Protein AF-A0A2X2WI17-F1 (afdb_monomer)

Solvent-accessible surface area (backbone atoms only — not comparable to full-atom values): 4990 Å² total; per-r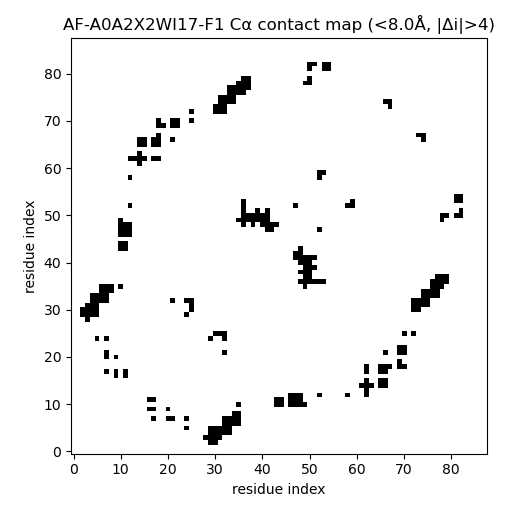esidue (Å²): 133,82,82,38,72,36,68,54,76,70,38,57,77,47,32,65,66,47,17,52,51,49,38,57,38,41,78,72,58,29,61,33,44,39,41,62,34,45,44,83,54,58,54,37,95,88,31,53,9,18,20,57,42,65,77,38,61,69,59,49,49,48,31,51,51,40,34,56,74,52,44,95,51,59,74,46,78,45,67,55,101,53,67,64,83,79,76,130

Nearest PDB structures (foldseek):
  6ei9-assembly2_B  TM=9.517E-01  e=2.505E-11  Escherichia coli
  3b0u-assembly2_Y  TM=9.430E-01  e=6.369E-06  Thermus thermophilus HB8
  3b0p-assembly1_A  TM=8.717E-01  e=1.235E-05  Thermus thermophilus HB8
  4bfa-assembly1_A  TM=9.202E-01  e=9.898E-03  Escherichia coli K-12
  7vkz-assembly1_A  TM=4.617E-01  e=1.976E+00  Ignavibacterium album JCM 16511

Foldseek 3Di:
DDQAEDELPCQALDLQVLLVSLLVSVVVPHQEYEYAQADLPCDDPNHGGHLSCQVPVVSVVSNVVSNPVNDPHHYHYDHDPHSDPDDD

Structure (mmCIF, N/CA/C/O backbone):
data_AF-A0A2X2WI17-F1
#
_entry.id   AF-A0A2X2WI17-F1
#
loop_
_atom_site.group_PDB
_atom_site.id
_atom_site.type_symbol
_atom_site.label_atom_id
_atom_site.label_alt_id
_atom_site.label_comp_id
_atom_site.label_asym_id
_atom_site.label_entity_id
_atom_site.label_seq_id
_atom_site.pdbx_PDB_ins_code
_atom_site.Cartn_x
_atom_site.Cartn_y
_atom_site.Cartn_z
_atom_site.occupancy
_atom_site.B_iso_or_equiv
_atom_site.auth_seq_id
_atom_site.auth_comp_id
_atom_site.auth_asym_id
_atom_site.auth_atom_id
_atom_site.pdbx_PDB_model_num
ATOM 1 N N . MET A 1 1 ? -24.363 12.535 2.582 1.00 37.38 1 MET A N 1
ATOM 2 C CA . MET A 1 1 ? -23.416 11.748 3.395 1.00 37.38 1 MET A CA 1
ATOM 3 C C . MET A 1 1 ? -22.213 11.482 2.500 1.00 37.38 1 MET A C 1
ATOM 5 O O . MET A 1 1 ? -22.307 10.627 1.630 1.00 37.38 1 MET A O 1
ATOM 9 N N . SER A 1 2 ? -21.188 12.342 2.528 1.00 39.91 2 SER A N 1
ATOM 10 C CA . SER A 1 2 ? -20.061 12.204 1.595 1.00 39.91 2 SER A CA 1
ATOM 11 C C . SER A 1 2 ? -19.274 10.954 1.964 1.00 39.91 2 SER A C 1
ATOM 13 O O . SER A 1 2 ? -18.794 10.863 3.091 1.00 39.91 2 SER A O 1
ATOM 15 N N . GLN A 1 3 ? -19.139 10.012 1.035 1.00 43.81 3 GLN A N 1
ATOM 16 C CA . GLN A 1 3 ? -18.194 8.918 1.205 1.00 43.81 3 GLN A CA 1
ATOM 17 C C . GLN A 1 3 ? -16.792 9.522 1.292 1.00 43.81 3 GLN A C 1
ATOM 19 O O . GLN A 1 3 ? -16.313 10.130 0.333 1.00 43.81 3 GLN A O 1
ATOM 24 N N . ALA A 1 4 ? -16.165 9.441 2.462 1.00 48.69 4 ALA A N 1
ATOM 25 C CA . ALA A 1 4 ? -14.799 9.901 2.642 1.00 48.69 4 ALA A CA 1
ATOM 26 C C . ALA A 1 4 ? -13.866 8.879 1.979 1.00 48.69 4 ALA A C 1
ATOM 28 O O . ALA A 1 4 ? -13.565 7.824 2.535 1.00 48.69 4 ALA A O 1
ATOM 29 N N . PHE A 1 5 ? -13.454 9.181 0.749 1.00 53.88 5 PHE A N 1
ATOM 30 C CA . PHE A 1 5 ? -12.399 8.458 0.047 1.00 53.88 5 PHE A CA 1
ATOM 31 C C . PHE A 1 5 ? -11.055 9.049 0.452 1.00 53.88 5 PHE A C 1
ATOM 33 O O . PHE A 1 5 ? -10.694 10.144 0.011 1.00 53.88 5 PHE A O 1
ATOM 40 N N . ALA A 1 6 ? -10.294 8.320 1.262 1.00 55.44 6 ALA A N 1
ATOM 41 C CA . ALA A 1 6 ? -8.920 8.697 1.534 1.00 55.44 6 ALA A CA 1
ATOM 42 C C . ALA A 1 6 ? -7.994 8.043 0.512 1.00 55.44 6 ALA A C 1
ATOM 44 O O . ALA A 1 6 ? -7.880 6.821 0.405 1.00 55.44 6 ALA A O 1
ATOM 45 N N . ARG A 1 7 ? -7.297 8.886 -0.252 1.00 54.53 7 ARG A N 1
ATOM 46 C CA . ARG A 1 7 ? -6.160 8.446 -1.057 1.00 54.53 7 ARG A CA 1
ATOM 47 C C . ARG A 1 7 ? -4.945 8.408 -0.159 1.00 54.53 7 ARG A C 1
ATOM 49 O O . ARG A 1 7 ? -4.432 9.463 0.219 1.00 54.53 7 ARG A O 1
ATOM 56 N N . CYS A 1 8 ? -4.454 7.208 0.107 1.00 48.34 8 CYS A N 1
ATOM 57 C CA . CYS A 1 8 ? -3.187 7.025 0.785 1.00 48.34 8 CYS A CA 1
ATOM 58 C C . CYS A 1 8 ? -2.068 7.501 -0.158 1.00 48.34 8 CYS A C 1
ATOM 60 O O . CYS A 1 8 ? -1.584 6.768 -1.018 1.00 48.34 8 CYS A O 1
ATOM 62 N N . LYS A 1 9 ? -1.712 8.790 -0.068 1.00 49.44 9 LYS A N 1
ATOM 63 C CA . LYS A 1 9 ? -0.612 9.412 -0.826 1.00 49.44 9 LYS A CA 1
ATOM 64 C C . LYS A 1 9 ? 0.761 9.117 -0.210 1.00 49.44 9 LYS A C 1
ATOM 66 O O . LYS A 1 9 ? 1.738 9.763 -0.591 1.00 49.44 9 LYS A O 1
ATOM 71 N N . SER A 1 10 ? 0.874 8.150 0.701 1.00 50.28 10 SER A N 1
ATOM 72 C CA . SER A 1 10 ? 2.160 7.522 0.988 1.00 50.28 10 SER A CA 1
ATOM 73 C C . SER A 1 10 ? 2.550 6.743 -0.264 1.00 50.28 10 SER A C 1
ATOM 75 O O . SER A 1 10 ? 2.214 5.591 -0.485 1.00 50.28 10 SER A O 1
ATOM 77 N N . ALA A 1 11 ? 3.211 7.424 -1.179 1.00 53.94 11 ALA A N 1
ATOM 78 C CA . ALA A 1 11 ? 3.854 6.809 -2.319 1.00 53.94 11 ALA A CA 1
ATOM 79 C C . ALA A 1 11 ? 5.152 6.155 -1.809 1.00 53.94 11 ALA A C 1
ATOM 81 O O . ALA A 1 11 ? 6.256 6.615 -2.089 1.00 53.94 11 ALA A O 1
ATOM 82 N N . GLY A 1 12 ? 4.980 5.158 -0.940 1.00 56.62 12 GLY A N 1
ATOM 83 C CA . GLY A 1 12 ? 6.028 4.448 -0.228 1.00 56.62 12 GLY A CA 1
ATOM 84 C C . GLY A 1 12 ? 6.121 3.005 -0.706 1.00 56.62 12 GLY A C 1
ATOM 85 O O . GLY A 1 12 ? 5.136 2.398 -1.116 1.00 56.62 12 GLY A O 1
ATOM 86 N N . SER A 1 13 ? 7.334 2.470 -0.663 1.00 65.44 13 SER A N 1
ATOM 87 C CA . SER A 1 13 ? 7.652 1.073 -0.956 1.00 65.44 13 SER A CA 1
ATOM 88 C C . SER A 1 13 ? 7.693 0.205 0.306 1.00 65.44 13 SER A C 1
ATOM 90 O O . SER A 1 13 ? 8.177 -0.915 0.237 1.00 65.44 13 SER A O 1
ATOM 92 N N . ASP A 1 14 ? 7.284 0.732 1.461 1.00 84.81 14 ASP A N 1
ATOM 93 C CA . ASP A 1 14 ? 7.352 0.034 2.745 1.00 84.81 14 ASP A CA 1
ATOM 94 C C . ASP A 1 14 ? 5.950 -0.459 3.151 1.00 84.81 14 ASP A C 1
ATOM 96 O O . ASP A 1 14 ? 5.048 0.369 3.310 1.00 84.81 14 ASP A O 1
ATOM 100 N N . PRO A 1 15 ? 5.736 -1.781 3.288 1.00 90.31 15 PRO A N 1
ATOM 101 C CA . PRO A 1 15 ? 4.443 -2.338 3.679 1.00 90.31 15 PRO A CA 1
ATOM 102 C C . PRO A 1 15 ? 3.902 -1.819 5.020 1.00 90.31 15 PRO A C 1
ATOM 104 O O . PRO A 1 15 ? 2.703 -1.565 5.126 1.00 90.31 15 PRO A O 1
ATOM 107 N N . VAL A 1 16 ? 4.769 -1.610 6.016 1.00 91.31 16 VAL A N 1
ATOM 108 C CA . VAL A 1 16 ? 4.367 -1.190 7.366 1.00 91.31 16 VAL A CA 1
ATOM 109 C C . VAL A 1 16 ? 3.951 0.278 7.356 1.00 91.31 16 VAL A C 1
ATOM 111 O O . VAL A 1 16 ? 2.872 0.612 7.839 1.00 91.31 16 VAL A O 1
ATOM 114 N N . GLU A 1 17 ? 4.737 1.149 6.710 1.00 88.44 17 GLU A N 1
ATOM 115 C CA . GLU A 1 17 ? 4.375 2.572 6.570 1.00 88.44 17 GLU A CA 1
ATOM 116 C C . GLU A 1 17 ? 3.028 2.745 5.841 1.00 88.44 17 GLU A C 1
ATOM 118 O O . GLU A 1 17 ? 2.241 3.636 6.166 1.00 88.44 17 GLU A O 1
ATOM 123 N N . MET A 1 18 ? 2.751 1.894 4.847 1.00 88.62 18 MET A N 1
ATOM 124 C CA . MET A 1 18 ? 1.487 1.900 4.105 1.00 88.62 18 MET A CA 1
ATOM 125 C C . MET A 1 18 ? 0.304 1.456 4.972 1.00 88.62 18 MET A C 1
ATOM 127 O O . MET A 1 18 ? -0.768 2.058 4.888 1.00 88.62 18 MET A O 1
ATOM 131 N N . ALA A 1 19 ? 0.491 0.425 5.799 1.00 92.94 19 ALA A N 1
ATOM 132 C CA . ALA A 1 19 ? -0.521 -0.058 6.732 1.00 92.94 19 ALA A CA 1
ATOM 133 C C . ALA A 1 19 ? -0.866 0.998 7.794 1.00 92.94 19 ALA A C 1
ATOM 135 O O . ALA A 1 19 ? -2.043 1.267 8.036 1.00 92.94 19 ALA A O 1
ATOM 136 N N . ASP A 1 20 ? 0.139 1.659 8.369 1.00 92.06 20 ASP A N 1
ATOM 137 C CA . ASP A 1 20 ? -0.075 2.724 9.355 1.00 92.06 20 ASP A CA 1
ATOM 138 C C . ASP A 1 20 ? -0.792 3.926 8.744 1.00 92.06 20 ASP A C 1
ATOM 140 O O . ASP A 1 20 ? -1.744 4.456 9.319 1.00 92.06 20 ASP A O 1
ATOM 144 N N . ALA A 1 21 ? -0.406 4.318 7.528 1.00 89.06 21 ALA A N 1
ATOM 145 C CA . ALA A 1 21 ? -1.104 5.370 6.808 1.00 89.06 21 ALA A CA 1
ATOM 146 C C . ALA A 1 21 ? -2.570 4.990 6.523 1.00 89.06 21 ALA A C 1
ATOM 148 O O . ALA A 1 21 ? -3.448 5.849 6.630 1.00 89.06 21 ALA A O 1
ATOM 149 N N . ALA A 1 22 ? -2.865 3.726 6.207 1.00 91.94 22 ALA A N 1
ATOM 150 C CA . ALA A 1 22 ? -4.239 3.258 6.040 1.00 91.94 22 ALA A CA 1
ATOM 151 C C . ALA A 1 22 ? -5.042 3.370 7.347 1.00 91.94 22 ALA A C 1
ATOM 153 O O . ALA A 1 22 ? -6.124 3.959 7.326 1.00 91.94 22 ALA A O 1
ATOM 154 N N . ARG A 1 23 ? -4.494 2.906 8.480 1.00 94.00 23 ARG A N 1
ATOM 155 C CA . ARG A 1 23 ? -5.134 3.011 9.807 1.00 94.00 23 ARG A CA 1
ATOM 156 C C . ARG A 1 23 ? -5.479 4.453 10.164 1.00 94.00 23 ARG A C 1
ATOM 158 O O . ARG A 1 23 ? -6.638 4.745 10.437 1.00 94.00 23 ARG A O 1
ATOM 165 N N . ILE A 1 24 ? -4.512 5.366 10.043 1.00 92.88 24 ILE A N 1
ATOM 166 C CA . ILE A 1 24 ? -4.702 6.796 10.340 1.00 92.88 24 ILE A CA 1
ATOM 167 C C . ILE A 1 24 ? -5.835 7.392 9.494 1.00 92.88 24 ILE A C 1
ATOM 169 O O . ILE A 1 24 ? -6.639 8.189 9.980 1.00 92.88 24 ILE A O 1
ATOM 173 N N . ASN A 1 25 ? -5.923 7.016 8.214 1.00 89.88 25 ASN A N 1
ATOM 174 C CA . ASN A 1 25 ? -6.989 7.503 7.342 1.00 89.88 25 ASN A CA 1
ATOM 175 C C . ASN A 1 25 ? -8.363 6.945 7.742 1.00 89.88 25 ASN A C 1
ATOM 177 O O . ASN A 1 25 ? -9.336 7.698 7.728 1.00 89.88 25 ASN A O 1
ATOM 181 N N . VAL A 1 26 ? -8.453 5.667 8.122 1.00 93.50 26 VAL A N 1
ATOM 182 C CA . VAL A 1 26 ? -9.702 5.062 8.622 1.00 93.50 26 VAL A CA 1
ATOM 183 C C . VAL A 1 26 ? -10.145 5.707 9.933 1.00 93.50 26 VAL A C 1
ATOM 185 O O . VAL A 1 26 ? -11.304 6.096 10.049 1.00 93.50 26 VAL A O 1
ATOM 188 N N 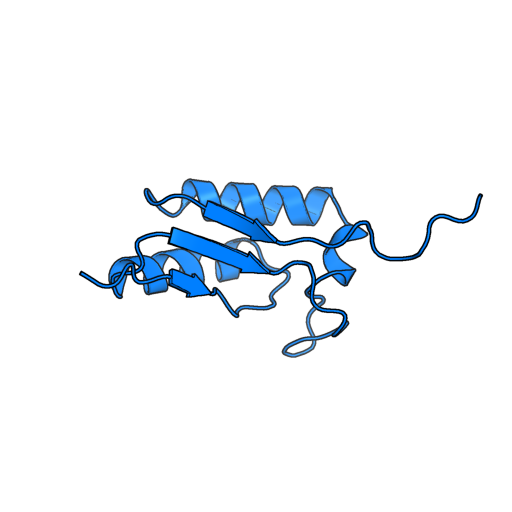. GLU A 1 27 ? -9.226 5.913 10.878 1.00 92.56 27 GLU A N 1
ATOM 189 C CA . GLU A 1 27 ? -9.484 6.646 12.127 1.00 92.56 27 GLU A CA 1
ATOM 190 C C . GLU A 1 27 ? -9.954 8.085 11.863 1.00 92.56 27 GLU A C 1
ATOM 192 O O . GLU A 1 27 ? -10.798 8.616 12.581 1.00 92.56 27 GLU A O 1
ATOM 197 N N . SER A 1 28 ? -9.472 8.695 10.775 1.00 91.19 28 SER A N 1
ATOM 198 C CA . SER A 1 28 ? -9.906 10.017 10.300 1.00 91.19 28 SER A CA 1
ATOM 199 C C . SER A 1 28 ? -11.239 9.994 9.530 1.00 91.19 28 SER A C 1
ATOM 201 O O . SER A 1 28 ? -11.661 11.021 8.995 1.00 91.19 28 SER A O 1
ATOM 203 N N . GLY A 1 29 ? -11.913 8.842 9.456 1.00 90.62 29 GLY A N 1
ATOM 204 C CA . GLY A 1 29 ? -13.242 8.676 8.867 1.00 90.62 29 GLY A CA 1
ATOM 205 C C . GLY A 1 29 ? -13.270 8.141 7.435 1.00 90.62 29 GLY A C 1
ATOM 206 O O . GLY A 1 29 ? -14.338 8.146 6.821 1.00 90.62 29 GLY A O 1
ATOM 207 N N . ALA A 1 30 ? -12.143 7.686 6.877 1.00 89.88 30 ALA A N 1
ATOM 208 C CA . ALA A 1 30 ? -12.131 7.070 5.553 1.00 89.88 30 ALA A CA 1
ATOM 209 C C . ALA A 1 30 ? -12.958 5.779 5.528 1.00 89.88 30 ALA A C 1
ATOM 211 O O . ALA A 1 30 ? -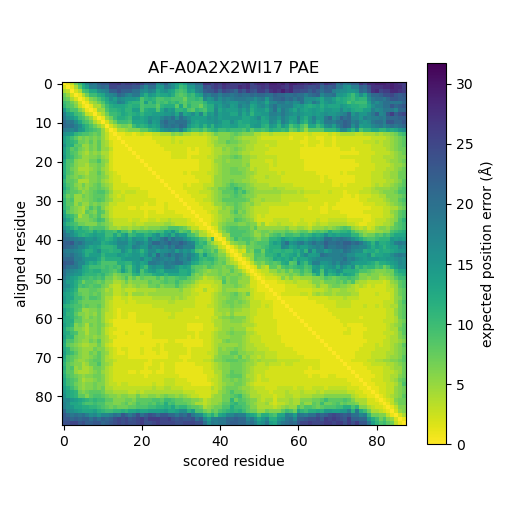12.749 4.877 6.335 1.00 89.88 30 ALA A O 1
ATOM 212 N N . GLN A 1 31 ? -13.864 5.668 4.557 1.00 93.12 31 GLN A N 1
ATOM 213 C CA . GLN A 1 31 ? -14.714 4.482 4.386 1.00 93.12 31 GLN A CA 1
ATOM 214 C C . GLN A 1 31 ? -14.156 3.496 3.358 1.00 93.12 31 GLN A C 1
ATOM 216 O O . GLN A 1 31 ? -14.649 2.378 3.255 1.00 93.12 31 GLN A O 1
ATOM 221 N N . ILE A 1 32 ? -13.174 3.933 2.563 1.00 92.00 32 ILE A N 1
ATOM 222 C CA . ILE A 1 32 ? -12.471 3.156 1.540 1.00 92.00 32 ILE A CA 1
ATOM 223 C C . ILE A 1 32 ? -11.021 3.651 1.502 1.00 92.00 32 ILE A C 1
ATOM 225 O O . ILE A 1 32 ? -10.780 4.864 1.537 1.00 92.00 32 ILE A O 1
ATOM 229 N N . ILE A 1 33 ? -10.074 2.720 1.378 1.00 91.88 33 ILE A N 1
ATOM 230 C CA . ILE A 1 33 ? -8.653 3.009 1.157 1.00 91.88 33 ILE A CA 1
ATOM 231 C C . ILE A 1 33 ? -8.297 2.727 -0.303 1.00 91.88 33 ILE A C 1
ATOM 233 O O . ILE A 1 33 ? -8.408 1.596 -0.761 1.00 91.88 33 ILE A O 1
ATOM 237 N N . ASP A 1 34 ? -7.831 3.743 -1.034 1.00 89.50 34 ASP A N 1
ATOM 238 C CA . ASP A 1 34 ? -7.353 3.592 -2.418 1.00 89.50 34 ASP A CA 1
ATOM 239 C C . ASP A 1 34 ? -5.824 3.716 -2.493 1.00 89.50 34 ASP A C 1
ATOM 241 O O . ASP A 1 34 ? -5.254 4.767 -2.169 1.00 89.50 34 ASP A O 1
ATOM 245 N N . ILE A 1 35 ? -5.158 2.651 -2.949 1.00 86.81 35 ILE A N 1
ATOM 246 C CA . ILE A 1 35 ? -3.708 2.597 -3.155 1.00 86.81 35 ILE A CA 1
ATOM 247 C C . ILE A 1 35 ? -3.389 2.949 -4.612 1.00 86.81 35 ILE A C 1
ATOM 249 O O . ILE A 1 35 ? -3.854 2.305 -5.555 1.00 86.81 35 ILE A O 1
ATOM 253 N N . ASN A 1 36 ? -2.534 3.953 -4.822 1.00 83.88 36 ASN A N 1
ATOM 254 C CA . ASN A 1 36 ? -2.122 4.369 -6.162 1.00 83.88 36 ASN A CA 1
ATOM 255 C C . ASN A 1 36 ? -0.753 3.788 -6.547 1.00 83.88 36 ASN A C 1
ATOM 257 O O . ASN A 1 36 ? 0.289 4.311 -6.156 1.00 83.88 36 ASN A O 1
ATOM 261 N N . MET A 1 37 ? -0.764 2.780 -7.420 1.00 84.56 37 MET A N 1
ATOM 262 C CA .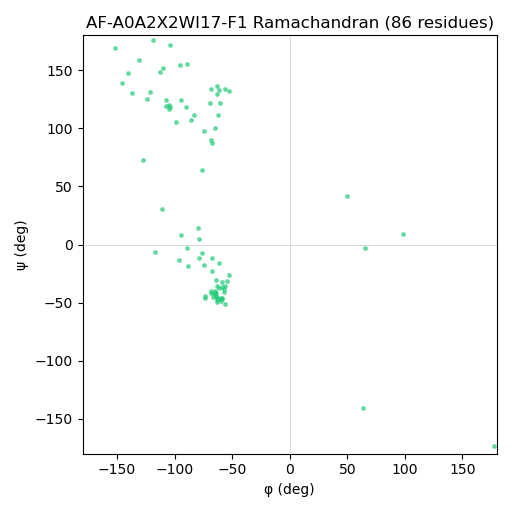 MET A 1 37 ? 0.428 2.235 -8.083 1.00 84.56 37 MET A CA 1
ATOM 263 C C . MET A 1 37 ? 0.437 2.549 -9.590 1.00 84.56 37 MET A C 1
ATOM 265 O O . MET A 1 37 ? 0.955 1.795 -10.406 1.00 84.56 37 MET A O 1
ATOM 269 N N . GLY A 1 38 ? -0.157 3.678 -9.992 1.00 75.56 38 GLY A N 1
ATOM 270 C CA . GLY A 1 38 ? -0.286 4.081 -11.399 1.00 75.56 38 GLY A CA 1
ATOM 271 C C . GLY A 1 38 ? 0.431 5.381 -11.777 1.00 75.56 38 GLY A C 1
ATOM 272 O O . GLY A 1 38 ? 0.446 5.747 -12.956 1.00 75.56 38 GLY A O 1
ATOM 273 N N . CYS A 1 39 ? 0.994 6.106 -10.806 1.00 73.56 39 CYS A N 1
ATOM 274 C CA . CYS A 1 39 ? 1.710 7.356 -11.062 1.00 73.56 39 CYS A CA 1
ATOM 275 C C . CYS A 1 39 ? 3.029 7.089 -11.825 1.00 73.56 39 CYS A C 1
ATOM 277 O O . CYS A 1 39 ? 3.771 6.185 -11.434 1.00 73.56 39 CYS A O 1
ATOM 279 N N . PRO A 1 40 ? 3.353 7.842 -12.894 1.00 60.06 40 PRO A N 1
ATOM 280 C CA . PRO A 1 40 ? 4.626 7.707 -13.611 1.00 60.06 40 PRO A CA 1
ATOM 281 C C . PRO A 1 40 ? 5.808 8.344 -12.861 1.00 60.06 40 PRO A C 1
ATOM 283 O O . PRO A 1 40 ? 6.957 8.193 -13.274 1.00 60.06 40 PRO A O 1
ATOM 286 N N . ALA A 1 41 ? 5.553 9.062 -11.760 1.00 58.22 41 ALA A N 1
ATOM 287 C CA . ALA A 1 41 ? 6.604 9.612 -10.918 1.00 58.22 41 ALA A CA 1
ATOM 288 C C . ALA A 1 41 ? 7.397 8.467 -10.266 1.00 58.22 41 ALA A C 1
ATOM 290 O O . ALA A 1 41 ? 6.970 7.894 -9.268 1.00 58.22 41 ALA A O 1
ATOM 291 N N . LYS A 1 42 ? 8.568 8.153 -10.841 1.00 51.84 42 LYS A N 1
ATOM 292 C CA . LYS A 1 42 ? 9.482 7.087 -10.387 1.00 51.84 42 LYS A CA 1
ATOM 293 C C . LYS A 1 42 ? 9.858 7.180 -8.907 1.00 51.84 42 LYS A C 1
ATOM 295 O O . LYS A 1 42 ? 10.239 6.169 -8.323 1.00 51.84 42 LYS A O 1
ATOM 300 N N . LYS A 1 43 ? 9.810 8.384 -8.326 1.00 50.81 43 LYS A N 1
ATOM 301 C CA . LYS A 1 43 ?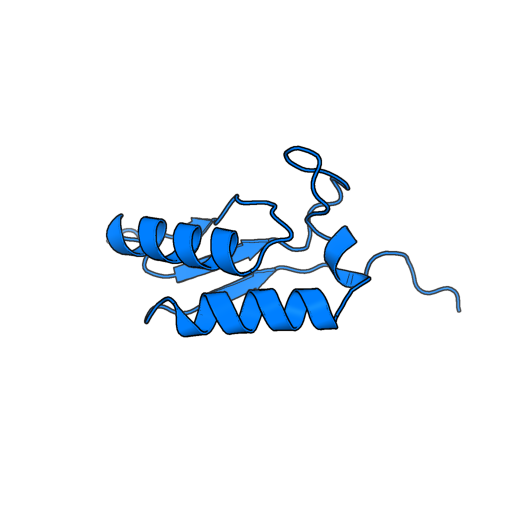 10.148 8.641 -6.929 1.00 50.81 43 LYS A CA 1
ATOM 302 C C . LYS A 1 43 ? 9.144 9.589 -6.296 1.00 50.81 43 LYS A C 1
ATOM 304 O O . LYS A 1 43 ? 8.913 10.678 -6.816 1.00 50.81 43 LYS A O 1
ATOM 309 N N . VAL A 1 44 ? 8.642 9.211 -5.130 1.00 56.47 44 VAL A N 1
ATOM 310 C CA . VAL A 1 44 ? 8.058 10.149 -4.172 1.00 56.47 44 VAL A CA 1
ATOM 311 C C . VAL A 1 44 ? 8.854 9.993 -2.888 1.00 56.47 44 VAL A C 1
ATOM 313 O O . VAL A 1 44 ? 9.171 8.882 -2.478 1.00 56.47 44 VAL A O 1
ATOM 316 N N . ASN A 1 45 ? 9.288 11.112 -2.313 1.00 51.84 45 ASN A N 1
ATOM 317 C CA . ASN A 1 45 ? 10.138 11.115 -1.121 1.00 51.84 45 ASN A CA 1
ATOM 318 C C . ASN A 1 45 ? 11.380 10.190 -1.223 1.00 51.84 45 ASN A C 1
ATOM 320 O O . ASN A 1 45 ? 11.718 9.469 -0.292 1.00 51.84 45 ASN A O 1
ATOM 324 N N . ARG A 1 46 ? 12.046 10.177 -2.390 1.00 54.06 46 ARG A N 1
ATOM 325 C CA . ARG A 1 46 ? 13.234 9.349 -2.713 1.00 54.06 46 ARG A CA 1
ATOM 326 C C . ARG A 1 46 ? 13.021 7.822 -2.752 1.00 54.06 46 ARG A C 1
ATOM 328 O O . ARG A 1 46 ? 13.955 7.133 -3.158 1.00 54.06 46 ARG A O 1
ATOM 335 N N . LYS A 1 47 ? 11.828 7.303 -2.439 1.00 58.62 47 LYS A N 1
ATOM 336 C CA . LYS A 1 47 ? 11.469 5.874 -2.533 1.00 58.62 47 LYS A CA 1
ATOM 337 C C . LYS A 1 47 ? 10.779 5.555 -3.870 1.00 58.62 47 LYS A C 1
ATOM 339 O O . LYS A 1 47 ? 10.210 6.450 -4.498 1.00 58.62 47 LYS A O 1
ATOM 344 N N . LEU A 1 48 ? 10.865 4.301 -4.329 1.00 60.53 48 LEU A N 1
ATOM 345 C CA . LEU A 1 48 ? 10.136 3.825 -5.516 1.00 60.53 48 LEU A CA 1
ATOM 346 C C . LEU A 1 48 ? 8.630 3.905 -5.259 1.00 60.53 48 LEU A C 1
ATOM 348 O O . LEU A 1 48 ? 8.165 3.516 -4.192 1.00 60.53 48 LEU A O 1
ATOM 352 N N . ALA A 1 49 ? 7.871 4.393 -6.238 1.00 65.19 49 ALA A N 1
ATOM 353 C CA . ALA A 1 49 ? 6.434 4.571 -6.090 1.00 65.19 49 ALA A CA 1
ATOM 354 C C . ALA A 1 49 ? 5.676 4.471 -7.415 1.00 65.19 49 ALA A C 1
ATOM 356 O O . ALA A 1 49 ? 6.259 4.503 -8.502 1.00 65.19 49 ALA A O 1
ATOM 357 N N . GLY A 1 50 ? 4.348 4.397 -7.320 1.00 71.25 50 GLY A N 1
ATOM 358 C CA . GLY A 1 50 ? 3.480 4.410 -8.488 1.00 71.25 50 GLY A CA 1
ATOM 359 C C . GLY A 1 50 ? 3.719 3.195 -9.386 1.00 71.25 50 GLY A C 1
ATOM 360 O O . GLY A 1 50 ? 3.965 2.091 -8.909 1.00 71.25 50 GLY A O 1
ATOM 361 N N . SER A 1 51 ? 3.681 3.413 -10.699 1.00 76.62 51 SER A N 1
ATOM 362 C CA . SER A 1 51 ? 3.876 2.355 -11.704 1.00 76.62 51 SER A CA 1
ATOM 363 C C . SER A 1 51 ? 5.254 1.684 -11.643 1.00 76.62 51 SER A C 1
ATOM 365 O O . SER A 1 51 ? 5.407 0.581 -12.159 1.00 76.62 51 SER A O 1
ATOM 367 N N . ALA A 1 52 ? 6.241 2.290 -10.966 1.00 77.94 52 ALA A N 1
ATOM 368 C CA . ALA A 1 52 ? 7.546 1.669 -10.746 1.00 77.94 52 ALA A CA 1
ATOM 369 C C . ALA A 1 52 ? 7.467 0.403 -9.889 1.00 77.94 52 ALA A C 1
ATOM 371 O O . ALA A 1 52 ? 8.262 -0.510 -10.105 1.00 77.94 52 ALA A O 1
ATOM 372 N N . LEU A 1 53 ? 6.495 0.333 -8.971 1.00 79.94 53 LEU A N 1
ATOM 373 C CA . LEU A 1 53 ? 6.256 -0.840 -8.129 1.00 79.94 53 LEU A CA 1
ATOM 374 C C . LEU A 1 53 ? 5.759 -2.044 -8.939 1.00 79.94 53 LEU A C 1
ATOM 376 O O . LEU A 1 53 ? 5.980 -3.174 -8.526 1.00 79.94 53 LEU A O 1
ATOM 380 N N . LEU A 1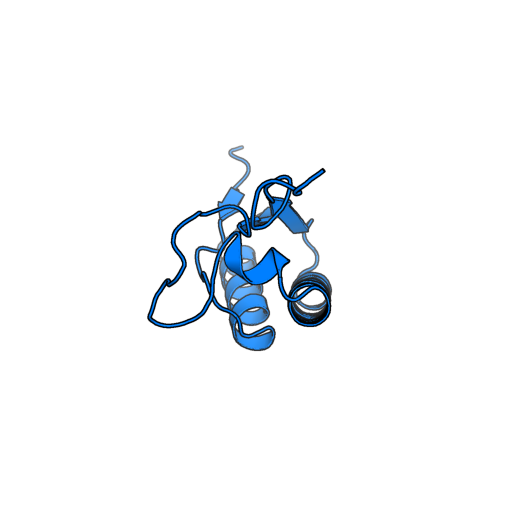 54 ? 5.172 -1.829 -10.124 1.00 84.19 54 LEU A N 1
ATOM 381 C CA . LEU A 1 54 ? 4.662 -2.912 -10.977 1.00 84.19 54 LEU A CA 1
ATOM 382 C C . LEU A 1 54 ? 5.773 -3.811 -11.550 1.00 84.19 54 LEU A C 1
ATOM 384 O O . LEU A 1 54 ? 5.474 -4.879 -12.070 1.00 84.19 54 LEU A O 1
ATOM 388 N N . GLN A 1 55 ? 7.043 -3.409 -11.442 1.00 83.06 55 GLN A N 1
ATOM 389 C CA . GLN A 1 55 ? 8.198 -4.265 -11.755 1.00 83.06 55 GLN A CA 1
ATOM 390 C C . GLN A 1 55 ? 8.523 -5.267 -10.638 1.00 83.06 55 GLN A C 1
ATOM 392 O O . GLN A 1 55 ? 9.323 -6.171 -10.856 1.00 83.06 55 GLN A O 1
ATOM 397 N N . TYR A 1 56 ? 7.927 -5.109 -9.452 1.00 87.56 56 TYR A N 1
ATOM 398 C CA . TYR A 1 56 ? 8.245 -5.879 -8.249 1.00 87.56 56 TYR A CA 1
ATOM 399 C C . TYR A 1 56 ? 6.968 -6.500 -7.649 1.00 87.56 56 TYR A C 1
ATOM 401 O O . TYR A 1 56 ? 6.487 -6.034 -6.612 1.00 87.56 56 TYR A O 1
ATOM 409 N N . PRO A 1 57 ? 6.387 -7.542 -8.276 1.00 89.19 57 PRO A N 1
ATOM 410 C CA . PRO A 1 57 ? 5.127 -8.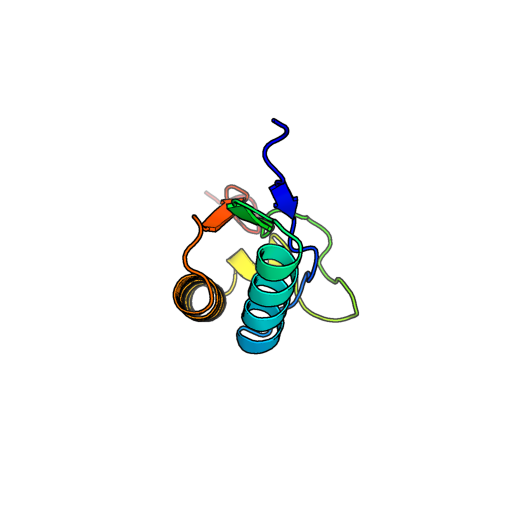141 -7.830 1.00 89.19 57 PRO A CA 1
ATOM 411 C C . PRO A 1 57 ? 5.145 -8.633 -6.378 1.00 89.19 57 PRO A C 1
ATOM 413 O O . PRO A 1 57 ? 4.147 -8.477 -5.678 1.00 89.19 57 PRO A O 1
ATOM 416 N N . ASP A 1 58 ? 6.274 -9.160 -5.898 1.00 90.56 58 ASP A N 1
ATOM 417 C CA . ASP A 1 58 ? 6.408 -9.610 -4.506 1.00 90.56 58 ASP A CA 1
ATOM 418 C C . ASP A 1 58 ? 6.300 -8.447 -3.517 1.00 90.56 58 ASP A C 1
ATOM 420 O O . ASP A 1 58 ? 5.622 -8.553 -2.498 1.00 90.56 58 ASP A O 1
ATOM 424 N N . LEU A 1 59 ? 6.896 -7.299 -3.847 1.00 87.25 59 LEU A N 1
ATOM 425 C CA . LEU A 1 59 ? 6.774 -6.094 -3.033 1.00 87.25 59 LEU A CA 1
ATOM 426 C C . LEU A 1 59 ? 5.333 -5.577 -3.021 1.00 87.25 59 LEU A C 1
ATOM 428 O O . LEU A 1 59 ? 4.812 -5.214 -1.968 1.00 87.25 59 LEU A O 1
ATOM 432 N N . VAL A 1 60 ? 4.675 -5.578 -4.184 1.00 89.81 60 VAL A N 1
ATOM 433 C CA . VAL A 1 60 ? 3.255 -5.219 -4.296 1.00 89.81 60 VAL A CA 1
ATOM 434 C C . VAL A 1 60 ? 2.405 -6.145 -3.430 1.00 89.81 60 VAL A C 1
ATOM 436 O O . VAL A 1 60 ? 1.568 -5.660 -2.674 1.00 89.81 60 VAL A O 1
ATOM 439 N N . LYS A 1 61 ? 2.648 -7.459 -3.481 1.00 93.88 61 LYS A N 1
ATOM 440 C CA . LYS A 1 61 ? 1.951 -8.445 -2.651 1.00 93.88 61 LYS A CA 1
ATOM 441 C C . LYS A 1 61 ? 2.134 -8.155 -1.163 1.00 93.88 61 LYS A C 1
ATOM 443 O O . LYS A 1 61 ? 1.139 -8.156 -0.441 1.00 93.88 61 LYS A O 1
ATOM 448 N N . SER A 1 62 ? 3.358 -7.879 -0.713 1.00 93.19 62 SER A N 1
ATOM 449 C CA . SER A 1 62 ? 3.632 -7.542 0.689 1.00 93.19 62 SER A CA 1
ATOM 450 C C . SER A 1 62 ? 2.884 -6.283 1.130 1.00 93.19 62 SER A C 1
ATOM 452 O O . SER A 1 62 ? 2.217 -6.309 2.158 1.00 93.19 62 SER A O 1
ATOM 454 N N . ILE A 1 63 ? 2.910 -5.215 0.323 1.00 91.50 63 ILE A N 1
ATOM 455 C CA . ILE A 1 63 ? 2.170 -3.974 0.610 1.00 91.50 63 ILE A CA 1
ATOM 456 C C . ILE A 1 63 ? 0.665 -4.243 0.706 1.00 91.50 63 ILE A C 1
ATOM 458 O O . ILE A 1 63 ? 0.023 -3.813 1.658 1.00 91.50 63 ILE A O 1
ATOM 462 N N . LEU A 1 64 ? 0.089 -4.952 -0.270 1.00 93.69 64 LEU A N 1
ATOM 463 C CA . LEU A 1 64 ? -1.346 -5.240 -0.282 1.00 93.69 64 LEU A CA 1
ATOM 464 C C . LEU A 1 64 ? -1.760 -6.105 0.907 1.00 93.69 64 LEU A C 1
ATOM 466 O O . LEU A 1 64 ? -2.792 -5.840 1.511 1.00 93.69 64 LEU A O 1
ATOM 470 N N . THR A 1 65 ? -0.956 -7.112 1.246 1.00 96.31 65 THR A N 1
ATOM 471 C CA . THR A 1 65 ? -1.242 -8.019 2.364 1.00 96.31 65 THR A CA 1
ATOM 472 C C . THR A 1 65 ? -1.257 -7.249 3.679 1.00 96.31 65 THR A C 1
ATOM 474 O O . THR A 1 65 ? -2.231 -7.347 4.420 1.00 96.31 65 THR A O 1
ATOM 477 N N . GLU A 1 66 ? -0.234 -6.434 3.938 1.00 95.56 66 GLU A N 1
ATOM 478 C CA . GLU A 1 66 ? -0.154 -5.621 5.157 1.00 95.56 66 GLU A CA 1
ATOM 479 C C . GLU A 1 66 ? -1.300 -4.611 5.253 1.00 95.56 66 GLU A C 1
ATOM 481 O O . GLU A 1 66 ? -1.974 -4.542 6.277 1.00 95.56 66 GLU A O 1
ATOM 486 N N . VAL A 1 67 ? -1.595 -3.874 4.175 1.00 94.19 67 VAL A N 1
ATOM 487 C CA . VAL A 1 67 ? -2.662 -2.860 4.198 1.00 94.19 67 VAL A CA 1
ATOM 488 C C . VAL A 1 67 ? -4.043 -3.488 4.372 1.00 94.19 67 VAL A C 1
ATOM 490 O O . VAL A 1 67 ? -4.823 -2.998 5.181 1.00 94.19 67 VAL A O 1
ATOM 493 N N . VAL A 1 68 ? -4.353 -4.570 3.650 1.00 96.75 68 VAL A N 1
ATOM 494 C CA . VAL A 1 68 ? -5.646 -5.268 3.782 1.00 96.75 68 VAL A CA 1
ATOM 495 C C . VAL A 1 68 ? -5.812 -5.857 5.182 1.00 96.75 68 VAL A C 1
ATOM 497 O O . VAL A 1 68 ? -6.911 -5.841 5.718 1.00 96.75 68 VAL A O 1
ATOM 500 N N . SER A 1 69 ? -4.729 -6.334 5.798 1.00 97.19 69 SER A N 1
ATOM 501 C CA . SER A 1 69 ? -4.765 -6.873 7.165 1.00 97.19 69 SER A CA 1
ATOM 502 C C . SER A 1 69 ? -4.879 -5.784 8.239 1.00 97.19 69 SER A C 1
ATOM 504 O O . SER A 1 69 ? -5.193 -6.080 9.389 1.00 97.19 69 SER A O 1
ATOM 506 N N . ALA A 1 70 ? -4.576 -4.531 7.895 1.00 96.38 70 ALA A N 1
ATOM 507 C CA . ALA A 1 70 ? -4.500 -3.424 8.838 1.00 96.38 70 ALA A CA 1
ATOM 508 C C . ALA A 1 70 ? -5.828 -2.694 9.068 1.00 96.38 70 ALA A C 1
ATOM 510 O O . ALA A 1 70 ? -5.920 -1.956 10.050 1.00 96.38 70 ALA A O 1
ATOM 511 N N . VAL A 1 71 ? -6.812 -2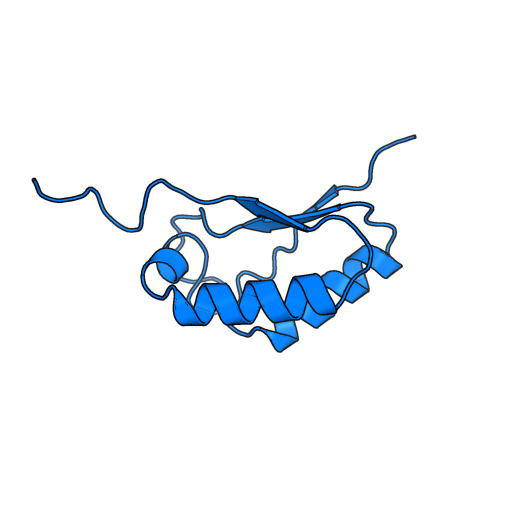.847 8.175 1.00 95.50 71 VAL A N 1
ATOM 512 C CA . VAL A 1 71 ? -8.075 -2.095 8.203 1.00 95.50 71 VAL A CA 1
ATOM 513 C C . VAL A 1 71 ? -9.276 -2.964 7.825 1.00 95.50 71 VAL A C 1
ATOM 515 O O . VAL A 1 71 ? -9.175 -3.822 6.957 1.00 95.50 71 VAL A O 1
ATOM 518 N N . ASP A 1 72 ? -10.441 -2.675 8.412 1.00 96.31 72 ASP A N 1
ATOM 519 C CA . ASP A 1 72 ? -11.699 -3.395 8.132 1.00 96.31 72 ASP A CA 1
ATOM 520 C C . ASP A 1 72 ? -12.518 -2.794 6.971 1.00 96.31 72 ASP A C 1
ATOM 522 O O . ASP A 1 72 ? -13.582 -3.302 6.607 1.00 96.31 72 ASP A O 1
ATOM 526 N N . VAL A 1 73 ? -12.058 -1.683 6.388 1.00 93.94 73 VAL A N 1
ATOM 527 C CA . VAL A 1 73 ? -12.725 -1.036 5.250 1.00 93.94 73 VAL A CA 1
ATOM 528 C C . VAL A 1 73 ? -12.224 -1.599 3.915 1.00 93.94 73 VAL A C 1
ATOM 530 O O . VAL A 1 73 ? -11.083 -2.056 3.832 1.00 93.94 73 VAL A O 1
ATOM 533 N N . PRO A 1 74 ? -13.015 -1.526 2.827 1.00 96.38 74 PRO A N 1
ATOM 534 C CA . PRO A 1 74 ? -12.561 -1.963 1.513 1.00 96.38 74 PRO A CA 1
ATOM 535 C C . PRO A 1 74 ? -11.273 -1.260 1.067 1.00 96.38 74 PRO A C 1
ATOM 537 O O . PRO A 1 74 ? -11.163 -0.031 1.124 1.00 96.38 74 PRO A O 1
ATOM 540 N N . VAL A 1 75 ? -10.329 -2.052 0.553 1.00 94.44 75 VAL A N 1
ATOM 541 C CA . VAL A 1 75 ? -9.080 -1.570 -0.046 1.00 94.44 75 VAL A CA 1
ATOM 542 C C . VAL A 1 75 ? -9.143 -1.757 -1.560 1.00 94.44 75 VAL A C 1
ATOM 544 O O . VAL A 1 75 ? -9.351 -2.866 -2.053 1.00 94.44 75 VAL A O 1
ATOM 547 N N . THR A 1 76 ? -8.944 -0.679 -2.314 1.00 93.56 76 THR A N 1
ATOM 548 C CA . THR A 1 76 ? -8.859 -0.693 -3.777 1.00 93.56 76 THR A CA 1
ATOM 549 C C . THR A 1 76 ? -7.440 -0.399 -4.242 1.00 93.56 76 THR A C 1
ATOM 551 O O . THR A 1 76 ? -6.667 0.291 -3.577 1.00 93.56 76 THR A O 1
ATOM 554 N N . LEU A 1 77 ? -7.086 -0.920 -5.417 1.00 90.00 77 LEU A N 1
ATOM 555 C CA . LEU A 1 77 ? -5.785 -0.696 -6.035 1.00 90.00 77 LEU A CA 1
ATOM 556 C C . LEU A 1 77 ? -5.958 -0.121 -7.440 1.00 90.00 77 LEU A C 1
ATOM 558 O O . LEU A 1 77 ? -6.589 -0.728 -8.307 1.00 90.00 77 LEU A O 1
ATOM 562 N N . LYS A 1 78 ? -5.319 1.021 -7.693 1.00 87.25 78 LYS A N 1
ATOM 563 C CA . LYS A 1 78 ? -5.272 1.652 -9.012 1.00 87.25 78 LYS A CA 1
ATOM 564 C C . LYS A 1 78 ? -3.907 1.451 -9.673 1.00 87.25 78 LYS A C 1
ATOM 566 O O . LYS A 1 78 ? -2.911 2.026 -9.230 1.00 87.25 78 LYS A O 1
ATOM 571 N N . ILE A 1 79 ? -3.883 0.743 -10.805 1.00 88.38 79 ILE A N 1
ATOM 572 C CA . ILE A 1 79 ? -2.665 0.443 -11.585 1.00 88.38 79 ILE A CA 1
ATOM 573 C C . ILE A 1 79 ? -2.697 1.013 -13.018 1.00 88.38 79 ILE A C 1
ATOM 575 O O . ILE A 1 79 ? -3.672 1.636 -13.449 1.00 88.38 79 ILE A O 1
ATOM 579 N N . ARG A 1 80 ? -1.584 0.838 -13.741 1.00 85.94 80 ARG A N 1
ATOM 580 C CA . ARG A 1 80 ? -1.468 0.928 -15.211 1.00 85.94 80 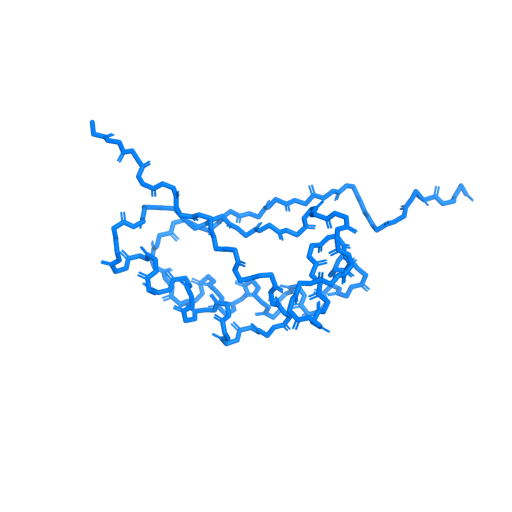ARG A CA 1
ATOM 581 C C . ARG A 1 80 ? -1.367 -0.493 -15.784 1.00 85.94 80 ARG A C 1
ATOM 583 O O . ARG A 1 80 ? -1.166 -1.428 -15.020 1.00 85.94 80 ARG A O 1
ATOM 590 N N . THR A 1 81 ? -1.433 -0.640 -17.109 1.00 87.62 81 THR A N 1
ATOM 591 C CA . THR A 1 81 ? -1.236 -1.930 -17.805 1.00 87.62 81 THR A CA 1
ATOM 592 C C . THR A 1 81 ? 0.091 -2.605 -17.447 1.00 87.62 81 THR A C 1
ATOM 594 O O . THR A 1 81 ? 0.178 -3.824 -17.408 1.00 87.62 81 THR A O 1
ATOM 597 N N . GLY A 1 82 ? 1.122 -1.814 -17.160 1.00 79.12 82 GLY A N 1
ATOM 598 C CA . GLY A 1 82 ? 2.432 -2.292 -16.749 1.00 79.12 82 GLY A CA 1
ATOM 599 C C . GLY A 1 82 ? 3.392 -1.125 -16.565 1.00 79.12 82 GLY A C 1
ATOM 600 O O . GLY A 1 82 ? 2.995 0.043 -16.631 1.00 79.12 82 GLY A O 1
ATOM 601 N N . TRP A 1 83 ? 4.658 -1.447 -16.328 1.00 77.56 83 TRP A N 1
ATOM 602 C CA . TRP A 1 83 ? 5.732 -0.464 -16.191 1.00 77.56 83 TRP A CA 1
ATOM 603 C C . TRP A 1 83 ? 6.154 0.171 -17.522 1.00 77.56 83 TRP A C 1
ATOM 605 O O . TRP A 1 83 ? 6.342 1.383 -17.605 1.00 77.56 83 TRP A O 1
ATOM 615 N N . ALA A 1 84 ? 6.298 -0.654 -18.555 1.00 76.44 84 ALA A N 1
ATOM 616 C CA . ALA A 1 84 ? 6.663 -0.257 -19.905 1.00 76.44 84 ALA A CA 1
ATOM 617 C C . ALA A 1 84 ? 5.685 -0.910 -20.896 1.00 76.44 84 ALA A C 1
ATOM 619 O O . ALA A 1 84 ? 5.051 -1.909 -20.540 1.00 76.44 84 ALA A O 1
ATOM 620 N N . PRO A 1 85 ? 5.538 -0.369 -22.119 1.00 78.31 85 PRO A N 1
ATOM 621 C CA . PRO A 1 85 ? 4.883 -1.097 -23.198 1.00 78.31 85 PRO A CA 1
ATOM 622 C C . PRO A 1 85 ? 5.548 -2.468 -23.344 1.00 78.31 85 PRO A C 1
ATOM 624 O O . PRO A 1 85 ? 6.777 -2.545 -23.356 1.00 78.31 85 PRO A O 1
ATOM 627 N N . GLY A 1 86 ? 4.754 -3.536 -23.417 1.00 66.19 86 GLY A N 1
ATOM 628 C CA . GLY A 1 86 ? 5.290 -4.848 -23.761 1.00 66.19 86 GLY A CA 1
ATOM 629 C C . GLY A 1 86 ? 5.917 -4.758 -25.145 1.00 66.19 86 GLY A C 1
ATOM 630 O O . GLY A 1 86 ? 5.246 -4.347 -26.093 1.00 66.19 86 GLY A O 1
ATOM 631 N N . THR A 1 87 ? 7.204 -5.071 -25.257 1.00 52.03 87 THR A N 1
ATOM 632 C CA . THR A 1 87 ? 7.796 -5.357 -26.562 1.00 52.03 87 THR A CA 1
ATOM 633 C C . THR A 1 87 ? 7.070 -6.587 -27.116 1.00 52.03 87 THR A C 1
ATOM 635 O O . THR A 1 87 ? 6.870 -7.525 -26.338 1.00 52.03 87 THR A O 1
ATOM 638 N N . PRO A 1 88 ? 6.622 -6.577 -28.384 1.00 59.34 88 PRO A N 1
ATOM 639 C CA . PRO A 1 88 ? 6.078 -7.773 -29.019 1.00 59.34 88 PRO A CA 1
ATOM 640 C C . PRO A 1 88 ? 7.048 -8.955 -28.939 1.00 59.34 88 PRO A C 1
ATOM 642 O O . PRO A 1 88 ? 8.277 -8.705 -28.990 1.00 59.34 88 PRO A O 1
#

Sequence (88 aa):
MSQAFARCKSAGSDPVEMADAARINVESGAQIIDINMGCPAKKVNRKLAGSALLQYPDLVKSILTEVVSAVDVPVTLKIRTGWAPGTP

Secondary structure (DSSP, 8-state):
----EEEE----S-HHHHHHHHHHHHHTT-SEEEEE-----SEETTEE-GGGGGG-HHHHHHHHHHHHHH-SS-EEEE--S-SSPPP-

InterPro domains:
  IPR013785 Aldolase-type TIM barrel [G3DSA:3.20.20.70] (2-87)
  IPR018517 tRNA-dihydrouridine synthase, conserved site [PS01136] (33-51)
  IPR035587 DUS-like, FMN-binding domain [PF01207] (11-84)
  IPR035587 DUS-like, FMN-binding domain [cd02801] (11-83)

Organism: Citrobacter koseri (NCBI:txid545)

Radius of gyration: 13.22 Å; Cα contacts (8 Å, |Δi|>4): 157; chains: 1; bounding box: 37×22×41 Å

pLDDT: mean 78.46, std 17.16, range [37.38, 97.19]

Mean predicted aligned error: 7.24 Å